Protein AF-A0A1H6FFC9-F1 (afdb_monomer_lite)

Structure (mmCIF, N/CA/C/O backbone):
data_AF-A0A1H6FFC9-F1
#
_entry.id   AF-A0A1H6FFC9-F1
#
loop_
_atom_site.group_PDB
_atom_site.id
_atom_site.type_symbol
_atom_site.label_atom_id
_atom_site.label_alt_id
_atom_site.label_comp_id
_atom_site.label_asym_id
_atom_site.label_entity_id
_atom_site.label_seq_id
_atom_site.pdbx_PDB_ins_code
_atom_site.Cartn_x
_atom_site.Cartn_y
_atom_site.Cartn_z
_atom_site.occupancy
_atom_site.B_iso_or_equiv
_atom_site.auth_seq_id
_atom_site.auth_comp_id
_atom_site.auth_asym_id
_atom_site.auth_atom_id
_atom_site.pdbx_PDB_model_num
ATOM 1 N N . MET A 1 1 ? -16.109 14.933 24.044 1.00 41.53 1 MET A N 1
ATOM 2 C CA . MET A 1 1 ? -16.192 13.806 23.092 1.00 41.53 1 MET A CA 1
ATOM 3 C C . MET A 1 1 ? -15.322 14.164 21.900 1.00 41.53 1 MET A C 1
ATOM 5 O O . MET A 1 1 ? -15.698 15.046 21.141 1.00 41.53 1 MET A O 1
ATOM 9 N N . THR A 1 2 ? -14.123 13.599 21.790 1.00 49.19 2 THR A N 1
ATOM 10 C CA . THR A 1 2 ? -13.287 13.768 20.594 1.00 49.19 2 THR A CA 1
ATOM 11 C C . THR A 1 2 ? -13.882 12.896 19.496 1.00 49.19 2 THR A C 1
ATOM 13 O O . THR A 1 2 ? -13.900 11.676 19.635 1.00 49.19 2 THR A O 1
ATOM 16 N N . GLN A 1 3 ? -14.438 13.500 18.446 1.00 54.06 3 GLN A N 1
ATOM 17 C CA . GLN A 1 3 ? -14.790 12.751 17.242 1.00 54.06 3 GLN A CA 1
ATOM 18 C C . GLN A 1 3 ? -13.488 12.214 16.643 1.00 54.06 3 GLN A C 1
ATOM 20 O O . GLN A 1 3 ? -12.604 12.993 16.291 1.00 54.06 3 GLN A O 1
ATOM 25 N N . THR A 1 4 ? -13.338 10.893 16.592 1.00 67.94 4 THR A N 1
ATOM 26 C CA . THR A 1 4 ? -12.225 10.254 15.889 1.00 67.94 4 THR A CA 1
ATOM 27 C C . THR A 1 4 ? -12.501 10.380 14.396 1.00 67.94 4 THR A C 1
ATOM 29 O O . THR A 1 4 ? -13.345 9.664 13.867 1.00 67.94 4 THR A O 1
ATOM 32 N N . THR A 1 5 ? -11.837 11.316 13.720 1.00 89.19 5 THR A N 1
ATOM 33 C CA . THR A 1 5 ? -11.923 11.441 12.261 1.00 89.19 5 THR A CA 1
ATOM 34 C C . THR A 1 5 ? -11.304 10.203 11.612 1.00 89.19 5 THR A C 1
ATOM 36 O O . THR A 1 5 ? -10.172 9.828 11.933 1.00 89.19 5 THR A O 1
ATOM 39 N N . SER A 1 6 ? -12.041 9.562 10.707 1.00 90.38 6 SER A N 1
ATOM 40 C CA . SER A 1 6 ? -11.569 8.448 9.885 1.00 90.38 6 SER A CA 1
ATOM 41 C C . SER A 1 6 ? -11.888 8.696 8.416 1.00 90.38 6 SER A C 1
ATOM 43 O O . SER A 1 6 ? -12.907 9.294 8.075 1.00 90.38 6 SER A O 1
ATOM 45 N N . MET A 1 7 ? -10.998 8.237 7.545 1.00 92.81 7 MET A N 1
ATOM 46 C CA . MET A 1 7 ? -11.161 8.249 6.097 1.00 92.81 7 MET A CA 1
ATOM 47 C C . MET A 1 7 ? -11.590 6.859 5.644 1.00 92.81 7 MET A C 1
ATOM 49 O O . MET A 1 7 ? -10.951 5.869 5.999 1.00 92.81 7 MET A O 1
ATOM 53 N N . LYS A 1 8 ? -12.656 6.777 4.850 1.00 95.19 8 LYS A N 1
ATOM 54 C CA . LYS A 1 8 ? -13.094 5.514 4.261 1.00 95.19 8 LYS A CA 1
ATOM 55 C C . LYS A 1 8 ? -12.299 5.241 2.988 1.00 95.19 8 LYS A C 1
ATOM 57 O O . LYS A 1 8 ? -12.297 6.069 2.081 1.00 95.19 8 LYS A O 1
ATOM 62 N N . PHE A 1 9 ? -11.650 4.084 2.924 1.00 97.31 9 PHE A N 1
ATOM 63 C CA . PHE A 1 9 ? -10.884 3.630 1.768 1.00 97.31 9 PHE A CA 1
ATOM 64 C C . PHE A 1 9 ? -11.558 2.416 1.133 1.00 97.31 9 PHE A C 1
ATOM 66 O O . PHE A 1 9 ? -11.786 1.409 1.806 1.00 97.31 9 PHE A O 1
ATOM 73 N N . HIS A 1 10 ? -11.908 2.523 -0.145 1.00 97.94 10 HIS A N 1
ATOM 74 C CA . HIS A 1 10 ? -12.615 1.494 -0.901 1.00 97.94 10 HIS A CA 1
ATOM 75 C C . HIS A 1 10 ? -11.633 0.623 -1.680 1.00 97.94 10 HIS A C 1
ATOM 77 O O . HIS A 1 10 ? -10.695 1.118 -2.293 1.00 97.94 10 HIS A O 1
ATOM 83 N N . ILE A 1 11 ? -11.847 -0.685 -1.666 1.00 98.00 11 ILE A N 1
ATOM 84 C CA . ILE A 1 11 ? -10.931 -1.639 -2.291 1.00 98.00 11 ILE A CA 1
ATOM 85 C C . ILE A 1 11 ? -11.766 -2.570 -3.153 1.00 98.00 11 ILE A C 1
ATOM 87 O O . ILE A 1 11 ? -12.693 -3.210 -2.651 1.00 98.00 11 ILE A O 1
ATOM 91 N N . LYS A 1 12 ? -11.447 -2.645 -4.437 1.00 97.56 12 LYS A N 1
ATOM 92 C CA . LYS A 1 12 ? -12.048 -3.583 -5.376 1.00 97.56 12 LYS A CA 1
ATOM 93 C C . LYS A 1 12 ? -11.005 -4.625 -5.776 1.00 97.56 12 LYS A C 1
ATOM 95 O O . LYS A 1 12 ? -9.856 -4.284 -6.030 1.00 97.56 12 LYS A O 1
ATOM 100 N N . ILE A 1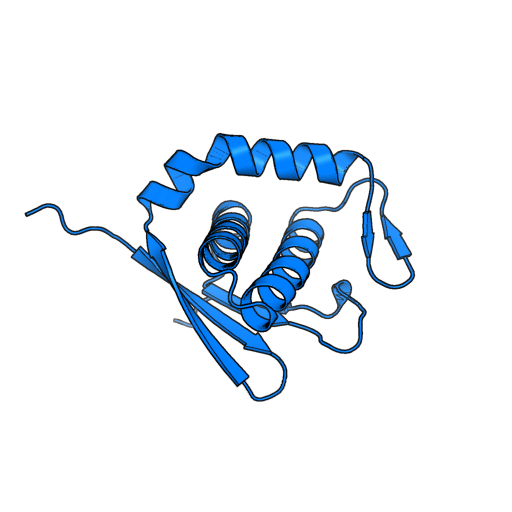 13 ? -11.411 -5.891 -5.740 1.00 95.44 13 ILE A N 1
ATOM 101 C CA . ILE A 1 13 ? -10.601 -7.050 -6.134 1.00 95.44 13 ILE A CA 1
ATOM 102 C C . ILE A 1 13 ? -11.534 -7.975 -6.913 1.00 95.44 13 ILE A C 1
ATOM 104 O O . ILE A 1 13 ? -12.474 -8.533 -6.336 1.00 95.44 13 ILE A O 1
ATOM 108 N N . ASP A 1 14 ? -11.329 -8.099 -8.222 1.00 91.25 14 ASP A N 1
ATOM 109 C CA . ASP A 1 14 ? -12.271 -8.740 -9.147 1.00 91.25 14 ASP A CA 1
ATOM 110 C C . ASP A 1 14 ? -13.710 -8.188 -8.987 1.00 91.25 14 ASP A C 1
ATOM 112 O O . ASP A 1 14 ? -13.990 -7.018 -9.245 1.00 91.25 14 ASP A O 1
ATOM 116 N N . SER A 1 15 ? -14.650 -9.032 -8.543 1.00 91.38 15 SER A N 1
ATOM 117 C CA . SER A 1 15 ? -16.051 -8.674 -8.258 1.00 91.38 15 SER A CA 1
ATOM 118 C C . SER A 1 15 ? -16.314 -8.353 -6.781 1.00 91.38 15 SER A C 1
ATOM 120 O O . SER A 1 15 ? -17.460 -8.130 -6.389 1.00 91.38 15 SER A O 1
ATOM 122 N N . LYS A 1 16 ? -15.285 -8.393 -5.928 1.00 94.12 16 LYS A N 1
ATOM 123 C CA . LYS A 1 16 ? -15.412 -8.162 -4.487 1.00 94.12 16 LYS A CA 1
ATOM 124 C C . LYS A 1 16 ? -15.109 -6.709 -4.156 1.00 94.12 16 LYS A C 1
ATOM 126 O O . LYS A 1 16 ? -14.166 -6.121 -4.677 1.00 94.12 16 LYS A O 1
ATOM 131 N N . HIS A 1 17 ? -15.886 -6.167 -3.224 1.00 95.69 17 HIS A N 1
ATOM 132 C CA . HIS A 1 17 ? -15.722 -4.814 -2.711 1.00 95.69 17 HIS A CA 1
ATOM 133 C C . HIS A 1 17 ? -15.518 -4.856 -1.197 1.00 95.69 17 HIS A C 1
ATOM 135 O O . HIS A 1 17 ? -16.350 -5.389 -0.461 1.00 95.69 17 HIS A O 1
ATOM 141 N N . TYR A 1 18 ? -14.428 -4.256 -0.735 1.00 95.69 18 TYR A N 1
ATOM 142 C CA . TYR A 1 18 ? -14.090 -4.081 0.671 1.00 95.69 18 TYR A CA 1
ATOM 143 C C . TYR A 1 18 ? -14.036 -2.590 1.000 1.00 95.69 18 TYR A C 1
ATOM 145 O O . TYR A 1 18 ? -13.907 -1.735 0.121 1.00 95.69 18 TYR A O 1
ATOM 153 N N . HIS A 1 19 ? -14.122 -2.271 2.287 1.00 95.31 19 HIS A N 1
ATOM 154 C CA . HIS A 1 19 ? -13.812 -0.938 2.776 1.00 95.31 19 HIS A CA 1
ATOM 155 C C . HIS A 1 19 ? -13.057 -1.026 4.095 1.00 95.31 19 HIS A C 1
ATOM 157 O O . HIS A 1 19 ? -13.291 -1.937 4.891 1.00 95.31 19 HIS A O 1
ATOM 163 N N . LEU A 1 20 ? -12.166 -0.066 4.313 1.00 96.25 20 LEU A N 1
ATOM 164 C CA . LEU A 1 20 ? -11.456 0.125 5.569 1.00 96.25 20 LEU A CA 1
ATOM 165 C C . LEU A 1 20 ? -11.687 1.552 6.056 1.00 96.25 20 LEU A C 1
ATOM 167 O O . LEU A 1 20 ? -11.536 2.503 5.291 1.00 96.25 20 LEU A O 1
ATOM 171 N N . ASP A 1 21 ? -12.027 1.694 7.332 1.00 96.25 21 ASP A N 1
ATOM 172 C CA . ASP A 1 21 ? -12.044 2.985 8.010 1.00 96.25 21 ASP A CA 1
ATOM 173 C C . ASP A 1 21 ? -10.651 3.242 8.586 1.00 96.25 21 ASP A C 1
ATOM 175 O O . ASP A 1 21 ? -10.231 2.603 9.550 1.00 96.25 21 ASP A O 1
ATOM 179 N N . VAL A 1 22 ? -9.914 4.159 7.963 1.00 96.12 22 VAL A N 1
ATOM 180 C CA . VAL A 1 22 ? -8.545 4.519 8.340 1.00 96.12 22 VAL A CA 1
ATOM 181 C C . VAL A 1 22 ? -8.587 5.745 9.251 1.00 96.12 22 VAL A C 1
ATOM 183 O O . VAL A 1 22 ? -8.927 6.833 8.783 1.00 96.12 22 VAL A O 1
ATOM 186 N N . PRO A 1 23 ? -8.254 5.633 10.550 1.00 95.75 23 PRO A N 1
ATOM 187 C CA . PRO A 1 23 ? -8.241 6.794 11.434 1.00 95.75 23 PRO A CA 1
ATOM 188 C C . PRO A 1 23 ? -7.208 7.824 10.966 1.00 95.75 23 PRO A 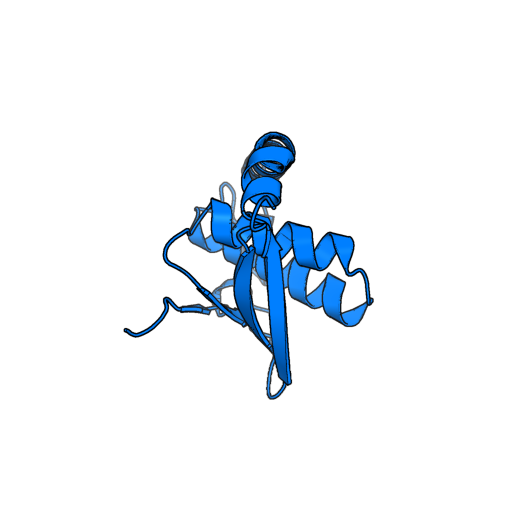C 1
ATOM 190 O O . PRO A 1 23 ? -6.064 7.475 10.687 1.00 95.75 23 PRO A O 1
ATOM 193 N N . THR A 1 24 ? -7.559 9.110 10.932 1.00 91.69 24 THR A N 1
ATOM 194 C CA . THR A 1 24 ? -6.626 10.160 10.486 1.00 91.69 24 THR A CA 1
ATOM 195 C C . THR A 1 24 ? -5.382 10.228 11.376 1.00 91.69 24 THR A C 1
ATOM 197 O O . THR A 1 24 ? -4.277 10.440 10.886 1.00 91.69 24 THR A O 1
ATOM 200 N N . LEU A 1 25 ? -5.535 9.975 12.680 1.00 93.12 25 LEU A N 1
ATOM 201 C CA . LEU A 1 25 ? -4.406 9.910 13.610 1.00 93.12 25 LEU A CA 1
ATOM 202 C C . LEU A 1 25 ? -3.451 8.750 13.282 1.00 93.12 25 LEU A C 1
ATOM 204 O O . LEU A 1 25 ? -2.240 8.905 13.399 1.00 93.12 25 LEU A O 1
ATOM 208 N N . PHE A 1 26 ? -3.981 7.630 12.781 1.00 94.00 26 PHE A N 1
ATOM 209 C CA . PHE A 1 26 ? -3.186 6.466 12.394 1.00 94.00 26 PHE A CA 1
ATOM 210 C C . PHE A 1 26 ? -2.218 6.791 11.247 1.00 94.00 26 PHE A C 1
ATOM 212 O O . PHE A 1 26 ? -1.106 6.266 11.224 1.00 94.00 26 PHE A O 1
ATOM 219 N N . LEU A 1 27 ? -2.594 7.695 10.331 1.00 93.62 27 LEU A N 1
ATOM 220 C CA . LEU A 1 27 ? -1.695 8.193 9.282 1.00 93.62 27 LEU A CA 1
ATOM 221 C C . LEU A 1 27 ? -0.488 8.924 9.888 1.00 93.62 27 LEU A C 1
ATOM 223 O O . LEU A 1 27 ? 0.650 8.667 9.504 1.00 93.62 27 LEU A O 1
ATOM 227 N N . ALA A 1 28 ? -0.734 9.805 10.861 1.00 91.81 28 ALA A N 1
ATOM 228 C CA . ALA A 1 28 ? 0.314 10.590 11.509 1.00 91.81 28 ALA A CA 1
ATOM 229 C C . ALA A 1 28 ? 1.236 9.721 12.381 1.00 91.81 28 ALA A C 1
ATOM 231 O O . ALA A 1 28 ? 2.457 9.864 12.328 1.00 91.81 28 ALA A O 1
ATOM 232 N N . GLU A 1 29 ? 0.666 8.794 13.153 1.00 95.44 29 GLU A N 1
ATOM 233 C CA . GLU A 1 29 ? 1.411 7.920 14.067 1.00 95.44 29 GLU A CA 1
ATOM 234 C C . GLU A 1 29 ? 2.326 6.929 13.332 1.00 95.44 29 GLU A C 1
ATOM 236 O O . GLU A 1 29 ? 3.399 6.588 13.831 1.00 95.44 29 GLU A O 1
ATOM 241 N N . ASN A 1 30 ? 1.946 6.499 12.125 1.00 96.94 30 ASN A N 1
ATOM 242 C CA . ASN A 1 30 ? 2.688 5.496 11.354 1.00 96.94 30 ASN A CA 1
ATOM 243 C C . ASN A 1 30 ? 3.616 6.090 10.285 1.00 96.94 30 ASN A C 1
ATOM 245 O O . ASN A 1 30 ? 4.255 5.350 9.538 1.00 96.94 30 ASN A O 1
ATOM 249 N N . GLU A 1 31 ? 3.781 7.411 10.234 1.00 96.94 31 GLU A N 1
ATOM 250 C CA . GLU A 1 31 ? 4.609 8.065 9.217 1.00 96.94 31 GLU A CA 1
ATOM 251 C C . GLU A 1 31 ? 6.085 7.608 9.251 1.00 96.94 31 GLU A C 1
ATOM 253 O O . GLU A 1 31 ? 6.748 7.524 8.216 1.00 96.94 31 GLU A O 1
ATOM 258 N N . GLN A 1 32 ? 6.617 7.227 10.419 1.00 97.50 32 GLN A N 1
ATOM 259 C CA . GLN A 1 32 ? 7.956 6.630 10.495 1.00 97.50 32 GLN A CA 1
ATOM 260 C C . GLN A 1 32 ? 8.022 5.254 9.814 1.00 97.50 32 GLN A C 1
ATOM 262 O O . GLN A 1 32 ? 9.020 4.950 9.157 1.00 97.50 32 GLN A O 1
ATOM 267 N N . PHE A 1 33 ? 6.973 4.438 9.947 1.00 97.19 33 PHE A N 1
ATOM 268 C CA . PHE A 1 33 ? 6.865 3.162 9.245 1.00 97.19 33 PHE A CA 1
ATOM 269 C C . PHE A 1 33 ? 6.764 3.389 7.732 1.00 97.19 33 PHE A C 1
ATOM 271 O O . PHE A 1 33 ? 7.493 2.753 6.974 1.00 97.19 33 PHE A O 1
ATOM 278 N N . PHE A 1 34 ? 5.946 4.349 7.292 1.00 98.31 34 PHE A N 1
ATOM 279 C CA . PHE A 1 34 ? 5.799 4.682 5.872 1.00 98.31 34 PHE A CA 1
ATOM 280 C C . PHE A 1 34 ? 7.125 5.116 5.244 1.00 98.31 34 PHE A C 1
ATOM 282 O O . PHE A 1 34 ? 7.498 4.599 4.196 1.00 98.31 34 PHE A O 1
ATOM 289 N N . ARG A 1 35 ? 7.905 5.957 5.936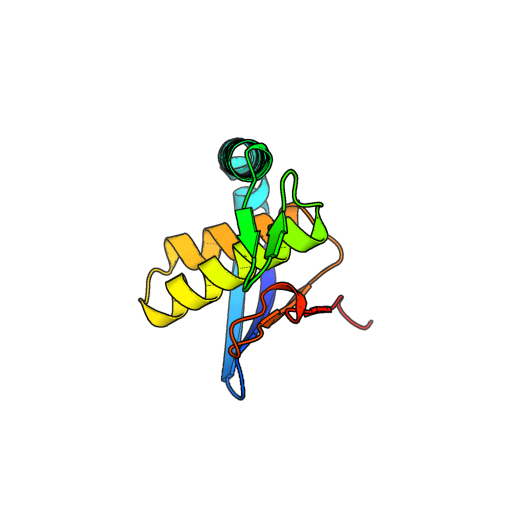 1.00 98.31 35 ARG A N 1
ATOM 290 C CA . ARG A 1 35 ? 9.260 6.327 5.493 1.00 98.31 35 ARG A CA 1
ATOM 291 C C . ARG A 1 35 ? 10.229 5.154 5.423 1.00 98.31 35 ARG A C 1
ATOM 293 O O . ARG A 1 35 ? 11.157 5.185 4.621 1.00 98.31 35 ARG A O 1
ATOM 300 N N . ARG A 1 36 ? 10.077 4.148 6.285 1.00 98.19 36 ARG A N 1
ATOM 301 C CA . ARG A 1 36 ? 10.894 2.935 6.194 1.00 98.19 36 ARG A CA 1
ATOM 302 C C . ARG A 1 36 ? 10.509 2.124 4.964 1.00 98.19 36 ARG A C 1
ATOM 304 O O . ARG A 1 36 ? 11.396 1.722 4.229 1.00 98.19 36 ARG A O 1
ATOM 311 N N . MET A 1 37 ? 9.213 1.973 4.711 1.00 98.19 37 MET A N 1
ATOM 312 C CA . MET A 1 37 ? 8.734 1.280 3.522 1.00 98.19 37 MET A CA 1
ATOM 313 C C . MET A 1 37 ? 9.177 1.980 2.229 1.00 98.19 37 MET A C 1
ATOM 315 O O . MET A 1 37 ? 9.618 1.308 1.306 1.00 98.19 37 MET A O 1
ATOM 319 N N . ASP A 1 38 ? 9.159 3.316 2.202 1.00 98.44 38 ASP A N 1
ATOM 320 C CA . ASP A 1 38 ? 9.728 4.112 1.108 1.00 98.44 38 ASP A CA 1
ATOM 321 C C . ASP A 1 38 ? 11.204 3.776 0.856 1.00 98.44 38 ASP A C 1
ATOM 323 O O . ASP A 1 38 ? 11.583 3.487 -0.273 1.00 98.44 38 ASP A O 1
ATOM 327 N N . LYS A 1 39 ? 12.023 3.764 1.916 1.00 98.06 39 LYS A N 1
ATOM 328 C CA . LYS A 1 39 ? 13.455 3.443 1.824 1.00 98.06 39 LYS A CA 1
ATOM 329 C C . LYS A 1 39 ? 13.727 2.005 1.410 1.00 98.06 39 LYS A C 1
ATOM 331 O O . LYS A 1 39 ? 14.722 1.750 0.742 1.00 98.06 39 LYS A O 1
ATOM 336 N N . ASP A 1 40 ? 12.888 1.073 1.843 1.00 97.94 40 ASP A N 1
ATOM 337 C CA . ASP A 1 40 ? 13.009 -0.326 1.448 1.00 97.94 40 ASP A CA 1
ATOM 338 C C . ASP A 1 40 ? 12.680 -0.472 -0.051 1.00 97.94 40 ASP A C 1
ATOM 340 O O . ASP A 1 40 ? 13.370 -1.195 -0.761 1.00 97.94 40 ASP A O 1
ATOM 344 N N . MET A 1 41 ? 11.685 0.267 -0.560 1.00 98.06 41 MET A N 1
ATOM 345 C CA . MET A 1 41 ? 11.347 0.305 -1.991 1.00 98.06 41 MET A CA 1
ATOM 346 C C . MET A 1 41 ? 12.394 1.046 -2.838 1.00 98.06 41 MET A C 1
ATOM 348 O O . MET A 1 41 ? 12.579 0.690 -3.997 1.00 98.06 41 MET A O 1
ATOM 352 N N . ASP A 1 42 ? 13.121 2.020 -2.276 1.00 98.00 42 ASP A N 1
ATOM 353 C CA . ASP A 1 42 ? 14.241 2.706 -2.950 1.00 98.00 42 ASP A CA 1
ATOM 354 C C . ASP A 1 42 ? 15.399 1.761 -3.330 1.00 98.00 42 ASP A C 1
ATOM 356 O O . ASP A 1 42 ? 16.282 2.151 -4.090 1.00 98.00 42 ASP A O 1
ATOM 360 N N . GLN A 1 43 ? 15.422 0.535 -2.797 1.00 97.38 43 GLN A N 1
ATOM 361 C CA . GLN A 1 43 ? 16.405 -0.499 -3.150 1.00 97.38 43 GLN A CA 1
ATOM 362 C C . GLN A 1 43 ? 16.019 -1.300 -4.401 1.00 97.38 43 GLN A C 1
ATOM 364 O O . GLN A 1 43 ? 16.750 -2.205 -4.808 1.00 97.38 43 GLN A O 1
ATOM 369 N N . GLY A 1 44 ? 14.875 -0.971 -4.990 1.00 97.56 44 GLY A N 1
ATOM 370 C CA . GLY A 1 44 ? 14.285 -1.652 -6.121 1.00 97.56 44 GLY A CA 1
ATOM 371 C C . GLY A 1 44 ? 13.248 -2.692 -5.712 1.00 97.56 44 GLY A C 1
ATOM 372 O O . GLY A 1 44 ? 13.250 -3.225 -4.599 1.00 97.56 44 GLY A O 1
ATOM 373 N N . TRP A 1 45 ? 12.315 -2.961 -6.622 1.00 97.06 45 TRP A N 1
ATOM 374 C CA . TRP A 1 45 ? 11.222 -3.897 -6.396 1.00 97.06 45 TRP A CA 1
ATOM 375 C C . TRP A 1 45 ? 10.870 -4.664 -7.669 1.00 97.06 45 TRP A C 1
ATOM 377 O O . TRP A 1 45 ? 10.798 -4.093 -8.757 1.00 97.06 45 TRP A O 1
ATOM 387 N N . GLN A 1 46 ? 10.585 -5.959 -7.523 1.00 95.62 46 GLN A N 1
ATOM 388 C CA . GLN A 1 46 ? 10.033 -6.773 -8.604 1.00 95.62 46 GLN A CA 1
ATOM 389 C C . GLN A 1 46 ? 8.523 -6.516 -8.708 1.00 95.62 46 GLN A C 1
ATOM 391 O O . GLN A 1 46 ? 7.749 -6.960 -7.855 1.00 95.62 46 GLN A O 1
ATOM 396 N N . MET A 1 47 ? 8.104 -5.790 -9.741 1.00 94.12 47 MET A N 1
ATOM 397 C CA . MET A 1 47 ? 6.711 -5.457 -10.034 1.00 94.12 47 MET A CA 1
ATOM 398 C C . MET A 1 47 ? 6.240 -6.262 -11.247 1.00 94.12 47 MET A C 1
ATOM 400 O O . MET A 1 47 ? 6.491 -5.896 -12.396 1.00 94.12 47 MET A O 1
ATOM 404 N N . GLY A 1 48 ? 5.597 -7.401 -10.983 1.00 88.75 48 GLY A N 1
ATOM 405 C CA . GLY A 1 48 ? 5.234 -8.350 -12.034 1.00 88.75 48 GLY A CA 1
ATOM 406 C C . GLY A 1 48 ? 6.487 -8.904 -12.712 1.00 88.75 48 GLY A C 1
ATOM 407 O O . GLY A 1 48 ? 7.387 -9.428 -12.045 1.00 88.75 48 GLY A O 1
ATOM 408 N N . LYS A 1 49 ? 6.574 -8.774 -14.037 1.00 89.81 49 LYS A N 1
ATOM 409 C CA . LYS A 1 49 ? 7.756 -9.214 -14.806 1.00 89.81 49 LYS A CA 1
ATOM 410 C C . LYS A 1 49 ? 8.907 -8.205 -14.813 1.00 89.81 49 LYS A C 1
ATOM 412 O O . LYS A 1 49 ? 10.017 -8.566 -15.202 1.00 89.81 49 LYS A O 1
ATOM 417 N N . GLU A 1 50 ? 8.667 -6.974 -14.378 1.00 92.62 50 GLU A N 1
ATOM 418 C CA . GLU A 1 50 ? 9.638 -5.884 -14.432 1.00 92.62 50 GLU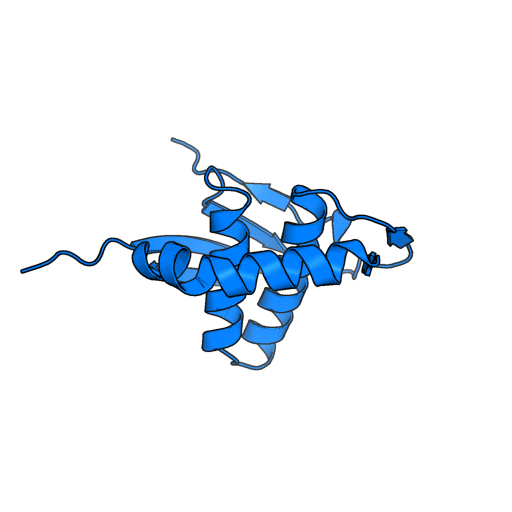 A CA 1
ATOM 419 C C . GLU A 1 50 ? 10.336 -5.676 -13.083 1.00 92.62 50 GLU A C 1
ATOM 421 O O . GLU A 1 50 ? 9.710 -5.707 -12.023 1.00 92.62 50 GLU A O 1
ATOM 426 N N . TRP A 1 51 ? 11.647 -5.440 -13.124 1.00 96.12 51 TRP A N 1
ATOM 427 C CA . TRP A 1 51 ? 12.393 -4.919 -11.983 1.00 96.12 51 TRP A CA 1
ATOM 428 C C . TRP A 1 51 ? 12.457 -3.394 -12.080 1.00 96.12 51 TRP A C 1
ATOM 430 O O . TRP A 1 51 ? 12.937 -2.863 -13.080 1.00 96.12 51 TRP A O 1
ATOM 440 N N . VAL A 1 52 ? 11.998 -2.698 -11.041 1.00 97.19 52 VAL A N 1
ATOM 441 C CA . VAL A 1 52 ? 11.991 -1.232 -10.974 1.00 97.19 52 VAL A CA 1
ATOM 442 C C . VAL A 1 52 ? 12.970 -0.785 -9.897 1.00 97.19 52 VAL A C 1
ATOM 444 O O . VAL A 1 52 ? 12.719 -1.029 -8.722 1.00 97.19 52 VAL A O 1
ATOM 447 N N . ASP A 1 53 ? 14.063 -0.115 -10.276 1.00 97.38 53 ASP A N 1
ATOM 448 C CA . ASP A 1 53 ? 15.151 0.258 -9.351 1.00 97.38 53 ASP A CA 1
ATOM 449 C C . ASP A 1 53 ? 14.745 1.281 -8.281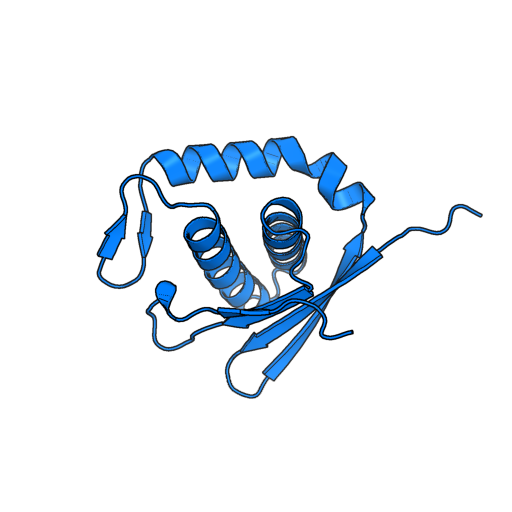 1.00 97.38 53 ASP A C 1
ATOM 451 O O . ASP A 1 53 ? 15.231 1.236 -7.156 1.00 97.38 53 ASP A O 1
ATOM 455 N N . SER A 1 54 ? 13.856 2.217 -8.613 1.00 96.50 54 SER A N 1
ATOM 456 C CA . SER A 1 54 ? 13.333 3.202 -7.662 1.00 96.50 54 SER A CA 1
ATOM 457 C C . SER A 1 54 ? 11.878 3.514 -8.014 1.00 96.50 54 SER A C 1
ATOM 459 O O . SER A 1 54 ? 11.617 4.391 -8.843 1.00 96.50 54 SER A O 1
ATOM 461 N N . PRO A 1 55 ? 10.915 2.766 -7.441 1.00 98.06 55 PRO A N 1
ATOM 462 C CA . PRO A 1 55 ? 9.501 2.962 -7.715 1.00 98.06 55 PRO A CA 1
ATOM 463 C C . PRO A 1 55 ? 9.062 4.389 -7.380 1.00 98.06 55 PRO A C 1
ATOM 465 O O . PRO A 1 55 ? 9.356 4.910 -6.295 1.00 98.06 55 PRO A O 1
ATOM 468 N N . ASN A 1 56 ? 8.332 5.018 -8.299 1.00 98.00 56 ASN A N 1
ATOM 469 C CA . ASN A 1 56 ? 7.707 6.318 -8.069 1.00 98.00 56 ASN A CA 1
ATOM 470 C C . ASN A 1 56 ? 6.520 6.201 -7.086 1.00 98.00 56 ASN A C 1
ATOM 472 O O . ASN A 1 56 ? 6.137 5.106 -6.680 1.00 98.00 56 ASN A O 1
ATOM 476 N N . THR A 1 57 ? 5.917 7.325 -6.690 1.00 97.94 57 THR A N 1
ATOM 477 C CA . THR A 1 57 ? 4.812 7.340 -5.714 1.00 97.94 57 THR A CA 1
ATOM 478 C C . THR A 1 57 ? 3.649 6.420 -6.089 1.00 97.94 57 THR A C 1
ATOM 480 O O . THR A 1 57 ? 3.156 5.692 -5.231 1.00 97.94 57 THR A O 1
ATOM 483 N N . GLU A 1 58 ? 3.230 6.422 -7.354 1.00 97.69 58 GLU A N 1
ATOM 484 C CA . GLU A 1 58 ? 2.139 5.571 -7.834 1.00 97.69 58 GLU A CA 1
ATOM 485 C C . GLU A 1 58 ? 2.527 4.091 -7.753 1.00 97.69 58 GLU A C 1
ATOM 487 O O . GLU A 1 58 ? 1.810 3.296 -7.150 1.00 97.69 58 GLU A O 1
ATOM 492 N N . GLN A 1 59 ? 3.718 3.734 -8.234 1.00 98.06 59 GLN A N 1
ATOM 493 C CA . GLN A 1 59 ? 4.240 2.368 -8.184 1.00 98.06 59 GLN A CA 1
ATOM 494 C C . GLN A 1 59 ? 4.395 1.849 -6.748 1.00 98.06 59 GLN A C 1
ATOM 496 O O . GLN A 1 59 ? 4.079 0.696 -6.457 1.00 98.06 59 GLN A O 1
ATOM 501 N N . ARG A 1 60 ? 4.812 2.698 -5.803 1.00 98.56 60 ARG A N 1
ATOM 502 C CA . ARG A 1 60 ? 4.843 2.334 -4.377 1.00 98.56 60 ARG A CA 1
ATOM 503 C C . ARG A 1 60 ? 3.453 2.037 -3.831 1.00 98.56 60 ARG A C 1
ATOM 505 O O . ARG A 1 60 ? 3.281 1.075 -3.080 1.00 98.56 60 ARG A O 1
ATOM 512 N N . CYS A 1 61 ? 2.457 2.832 -4.216 1.00 98.44 61 CYS A N 1
ATOM 513 C CA . CYS A 1 61 ? 1.067 2.564 -3.869 1.00 98.44 61 CYS A CA 1
ATOM 514 C C . CYS A 1 61 ? 0.570 1.261 -4.510 1.00 98.44 61 CYS A C 1
ATOM 516 O O . CYS A 1 61 ? -0.133 0.510 -3.838 1.00 98.44 61 CYS A O 1
ATOM 518 N N . GLN A 1 62 ? 0.975 0.930 -5.740 1.00 98.12 62 GLN A N 1
ATOM 519 C CA . GLN A 1 62 ? 0.664 -0.358 -6.381 1.00 98.12 62 GLN A CA 1
ATOM 520 C C . GLN A 1 62 ? 1.281 -1.540 -5.616 1.00 98.12 62 GLN A C 1
ATOM 522 O O . GLN A 1 62 ? 0.604 -2.533 -5.339 1.00 98.12 62 GLN A O 1
ATOM 527 N N . ILE A 1 63 ? 2.533 -1.416 -5.160 1.00 97.81 63 ILE A N 1
ATOM 528 C CA . ILE A 1 63 ? 3.171 -2.421 -4.295 1.00 97.81 63 ILE A CA 1
ATOM 529 C C . ILE A 1 63 ? 2.404 -2.562 -2.969 1.00 97.81 63 ILE A C 1
ATOM 531 O O . ILE A 1 63 ? 2.164 -3.677 -2.493 1.00 97.81 63 ILE A O 1
ATOM 535 N N . ALA A 1 64 ? 1.996 -1.446 -2.358 1.00 98.19 64 ALA A N 1
ATOM 536 C CA . ALA A 1 64 ? 1.191 -1.458 -1.139 1.00 98.19 64 ALA A CA 1
ATOM 537 C C . ALA A 1 64 ? -0.195 -2.085 -1.364 1.00 98.19 64 ALA A C 1
ATOM 539 O O . ALA A 1 64 ? -0.664 -2.831 -0.507 1.00 98.19 64 ALA A O 1
ATOM 540 N N . ALA A 1 65 ? -0.821 -1.862 -2.521 1.00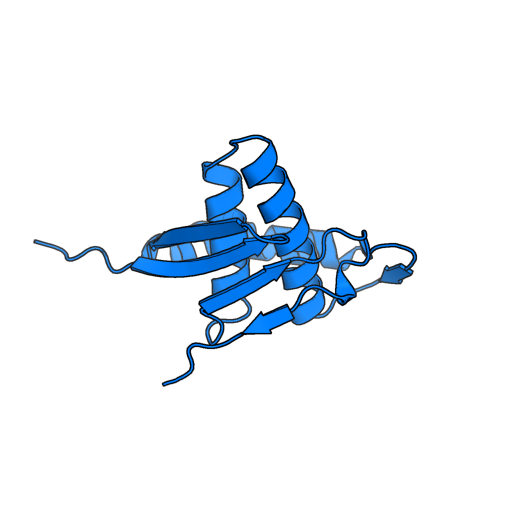 98.12 65 ALA A N 1
ATOM 541 C CA . ALA A 1 65 ? -2.088 -2.477 -2.903 1.00 98.12 65 ALA A CA 1
ATOM 542 C C . ALA A 1 65 ? -1.958 -4.003 -3.070 1.00 98.12 65 ALA A C 1
ATOM 544 O O . ALA A 1 65 ? -2.768 -4.756 -2.533 1.00 98.12 65 ALA A O 1
ATOM 545 N N . SER A 1 66 ? -0.877 -4.489 -3.684 1.00 96.56 66 SER A N 1
ATOM 546 C CA . SER A 1 66 ? -0.587 -5.930 -3.744 1.00 96.56 66 SER A CA 1
ATOM 547 C C . SER A 1 66 ? -0.434 -6.550 -2.340 1.00 96.56 66 SER A C 1
ATOM 549 O O . SER A 1 66 ? -1.002 -7.608 -2.033 1.00 96.56 66 SER A O 1
ATOM 551 N N . LYS A 1 67 ? 0.267 -5.858 -1.427 1.00 96.56 67 LYS A N 1
ATOM 552 C CA . LYS A 1 67 ? 0.386 -6.269 -0.014 1.00 96.56 67 LYS A CA 1
ATOM 553 C C . LYS A 1 67 ? -0.954 -6.209 0.727 1.00 96.56 67 LYS A C 1
ATOM 555 O O . LYS A 1 67 ? -1.211 -7.067 1.570 1.00 96.56 67 LYS A O 1
ATOM 560 N N . LEU A 1 68 ? -1.796 -5.223 0.421 1.00 97.81 68 LEU A N 1
ATOM 561 C CA . LEU A 1 68 ? -3.146 -5.065 0.963 1.00 97.81 68 LEU A CA 1
ATOM 562 C C . LEU A 1 68 ? -4.037 -6.246 0.572 1.00 97.81 68 LEU A C 1
ATOM 564 O O . LEU A 1 68 ? -4.624 -6.858 1.460 1.00 97.81 68 LEU A O 1
ATOM 568 N N . MET A 1 69 ? -4.077 -6.613 -0.712 1.00 96.25 69 MET A N 1
ATOM 569 C CA . MET A 1 69 ? -4.787 -7.805 -1.192 1.00 96.25 69 MET A CA 1
ATOM 570 C C . MET A 1 69 ? -4.321 -9.057 -0.446 1.00 96.25 69 MET A C 1
ATOM 572 O O . MET A 1 69 ? -5.129 -9.742 0.174 1.00 96.25 69 MET A O 1
ATOM 576 N N . SER A 1 70 ? -3.005 -9.280 -0.379 1.00 95.31 70 SER A N 1
ATOM 577 C CA . SER A 1 70 ? -2.431 -10.421 0.350 1.00 95.31 70 SER A CA 1
ATOM 578 C C . SER A 1 70 ? -2.828 -10.439 1.835 1.00 95.31 70 SER A C 1
ATOM 580 O O . SER A 1 70 ? -3.052 -11.498 2.426 1.00 95.31 70 SER A O 1
ATOM 582 N N . ALA A 1 71 ? -2.899 -9.269 2.476 1.00 97.44 71 ALA A N 1
ATOM 583 C CA . ALA A 1 71 ? -3.319 -9.144 3.866 1.00 97.44 71 ALA A CA 1
ATOM 584 C C . ALA A 1 71 ? -4.817 -9.426 4.050 1.00 97.44 71 ALA A C 1
ATOM 586 O O . ALA A 1 71 ? -5.179 -10.059 5.038 1.00 97.44 71 ALA A O 1
ATOM 587 N N . LEU A 1 72 ? -5.670 -8.999 3.117 1.00 95.81 72 LEU A N 1
ATOM 588 C CA . LEU A 1 72 ? -7.103 -9.306 3.129 1.00 95.81 72 LEU A CA 1
ATOM 589 C C . LEU A 1 72 ? -7.357 -10.802 2.917 1.00 95.81 72 LEU A C 1
ATOM 591 O O . LEU A 1 72 ? -8.110 -11.398 3.685 1.00 95.81 72 LEU A O 1
ATOM 595 N N . ASP A 1 73 ? -6.672 -11.422 1.955 1.00 93.69 73 ASP A N 1
ATOM 596 C CA . ASP A 1 73 ? -6.793 -12.857 1.667 1.00 93.69 73 ASP A CA 1
ATOM 597 C C . ASP A 1 73 ? -6.336 -13.736 2.838 1.00 93.69 73 ASP A C 1
ATOM 599 O O . ASP A 1 73 ? -6.845 -14.838 3.036 1.00 93.69 73 ASP A O 1
ATOM 603 N N . THR A 1 74 ? -5.393 -13.242 3.645 1.00 94.75 74 THR A N 1
ATOM 604 C CA . THR A 1 74 ? -4.870 -13.949 4.827 1.00 94.75 74 THR A CA 1
ATOM 605 C C . THR A 1 74 ? -5.471 -13.472 6.156 1.00 94.75 74 THR A C 1
ATOM 607 O O . THR A 1 74 ? -4.942 -13.813 7.213 1.00 94.75 74 THR A O 1
ATOM 610 N N . ASP A 1 75 ? -6.550 -12.680 6.116 1.00 92.56 75 ASP A N 1
ATOM 611 C CA . ASP A 1 75 ? -7.240 -12.060 7.267 1.00 92.56 75 ASP A CA 1
ATOM 612 C C . ASP A 1 75 ? -6.311 -11.306 8.250 1.00 92.56 75 ASP A C 1
ATOM 614 O O . ASP A 1 75 ? -6.558 -11.174 9.451 1.00 92.56 75 ASP A O 1
ATOM 618 N N . LYS A 1 76 ? -5.209 -10.745 7.740 1.00 96.56 76 LYS A N 1
ATOM 619 C CA . LYS A 1 76 ? -4.255 -9.922 8.498 1.00 96.56 76 LYS A CA 1
ATOM 620 C C . LYS A 1 76 ? -4.721 -8.469 8.553 1.00 96.56 76 LYS A C 1
ATOM 622 O O . LYS A 1 76 ? -4.063 -7.570 8.027 1.00 96.56 76 LYS A O 1
ATOM 627 N N . LYS A 1 77 ? -5.840 -8.220 9.238 1.00 94.50 77 LYS A N 1
ATOM 628 C CA . LYS A 1 77 ? -6.486 -6.891 9.325 1.00 94.50 77 LYS A CA 1
ATOM 629 C C . LYS A 1 77 ? -5.546 -5.733 9.697 1.00 94.50 77 LYS A C 1
ATOM 631 O O . LYS A 1 77 ? -5.630 -4.702 9.033 1.00 94.50 77 LYS A O 1
ATOM 636 N N . PRO A 1 78 ? -4.619 -5.858 10.673 1.00 96.06 78 PRO A N 1
ATOM 637 C CA . PRO A 1 78 ? -3.688 -4.769 10.980 1.00 96.06 78 PRO A CA 1
ATOM 638 C C . PRO A 1 78 ? -2.766 -4.423 9.806 1.00 96.06 78 PRO A C 1
ATOM 640 O O . PRO A 1 78 ? -2.487 -3.252 9.566 1.00 96.06 78 PRO A O 1
ATOM 643 N N . MET A 1 79 ? -2.329 -5.432 9.044 1.00 97.31 79 MET A N 1
ATOM 644 C CA . MET A 1 79 ? -1.495 -5.222 7.861 1.00 97.31 79 MET A CA 1
ATOM 645 C C . MET A 1 79 ? -2.301 -4.576 6.731 1.00 97.31 79 MET A C 1
ATOM 647 O O . MET A 1 79 ? -1.816 -3.642 6.101 1.00 97.31 79 MET A O 1
ATOM 651 N N . ALA A 1 80 ? -3.546 -5.011 6.519 1.00 98.00 80 ALA A N 1
ATOM 652 C CA . ALA A 1 80 ? -4.444 -4.382 5.554 1.00 98.00 80 ALA A CA 1
ATOM 653 C C . ALA A 1 80 ? -4.667 -2.893 5.884 1.00 98.00 80 ALA A C 1
ATOM 655 O O . ALA A 1 80 ? -4.501 -2.031 5.023 1.00 98.00 80 ALA A O 1
ATOM 656 N N . LEU A 1 81 ? -4.940 -2.570 7.154 1.00 97.50 81 LEU A N 1
ATOM 657 C CA . LEU A 1 81 ? -5.093 -1.185 7.607 1.00 97.50 81 LEU A CA 1
ATOM 658 C C . LEU A 1 81 ? -3.821 -0.358 7.368 1.00 97.50 81 LEU A C 1
ATOM 660 O O . LEU A 1 81 ? -3.908 0.774 6.900 1.00 97.50 81 LEU A O 1
ATOM 664 N N . LEU A 1 82 ? -2.644 -0.927 7.643 1.00 98.00 82 LEU A N 1
ATOM 665 C CA . LEU A 1 82 ? -1.360 -0.253 7.451 1.00 98.00 82 LEU A CA 1
ATOM 666 C C . LEU A 1 82 ? -1.064 0.045 5.976 1.00 98.00 82 LEU A C 1
ATOM 668 O O . LEU A 1 82 ? -0.560 1.122 5.665 1.00 98.00 82 LEU A O 1
ATOM 672 N N . MET A 1 83 ? -1.407 -0.871 5.067 1.00 98.50 83 MET A N 1
ATOM 673 C CA . MET A 1 83 ? -1.233 -0.658 3.626 1.00 98.50 83 MET A CA 1
ATOM 674 C C . MET A 1 83 ? -2.225 0.367 3.072 1.00 98.50 83 MET A C 1
ATOM 676 O O . MET A 1 83 ? -1.824 1.244 2.313 1.00 98.50 83 MET A O 1
ATOM 680 N N . ALA A 1 84 ? -3.490 0.327 3.500 1.00 98.12 84 ALA A N 1
ATOM 681 C CA . ALA A 1 84 ? -4.464 1.356 3.136 1.00 98.12 84 ALA A CA 1
ATOM 682 C C . ALA A 1 84 ? -4.044 2.744 3.648 1.00 98.12 84 ALA A C 1
ATOM 684 O O . ALA A 1 84 ? -4.102 3.728 2.914 1.00 98.12 84 ALA A O 1
ATOM 685 N N . ALA A 1 85 ? -3.546 2.818 4.885 1.00 98.00 85 ALA A N 1
ATOM 686 C CA . ALA A 1 85 ? -3.017 4.047 5.461 1.00 98.00 85 ALA A CA 1
ATOM 687 C C . ALA A 1 85 ? -1.789 4.572 4.701 1.00 98.00 85 ALA A C 1
ATOM 689 O O . ALA A 1 85 ? -1.678 5.775 4.474 1.00 98.00 85 ALA A O 1
ATOM 690 N N . TYR A 1 86 ? -0.892 3.689 4.255 1.00 98.62 86 TYR A N 1
ATOM 691 C CA . TYR A 1 86 ? 0.234 4.094 3.417 1.00 98.62 86 TYR A CA 1
ATOM 692 C C . TYR A 1 86 ? -0.227 4.712 2.092 1.00 98.62 86 TYR A C 1
ATOM 694 O O . TYR A 1 86 ? 0.245 5.793 1.737 1.00 98.62 86 TYR A O 1
ATOM 702 N N . ILE A 1 87 ? -1.178 4.072 1.398 1.00 98.50 87 ILE A N 1
ATOM 703 C CA . ILE A 1 87 ? -1.724 4.582 0.130 1.00 98.50 87 ILE A CA 1
ATOM 704 C C . ILE A 1 87 ? -2.328 5.975 0.337 1.00 98.50 87 ILE A C 1
ATOM 706 O O . ILE A 1 87 ? -1.966 6.906 -0.376 1.00 98.50 87 ILE A O 1
ATOM 710 N N . LEU A 1 88 ? -3.167 6.155 1.362 1.00 97.50 88 LEU A N 1
ATOM 711 C CA . LEU A 1 88 ? -3.757 7.458 1.694 1.00 97.50 88 LEU A CA 1
ATOM 712 C C . LEU A 1 88 ? -2.713 8.512 2.095 1.00 97.50 88 LEU A C 1
ATOM 714 O O . LEU A 1 88 ? -2.896 9.694 1.820 1.00 97.50 88 LEU A O 1
ATOM 718 N N . SER A 1 89 ? -1.615 8.109 2.739 1.00 97.56 89 SER A N 1
ATOM 719 C CA . SER A 1 89 ? -0.534 9.026 3.118 1.00 97.56 89 SER A CA 1
ATOM 720 C C . SER A 1 89 ? 0.248 9.534 1.900 1.00 97.56 89 SER A C 1
ATOM 722 O O . SER A 1 89 ? 0.645 10.698 1.853 1.00 97.56 89 SER A O 1
ATOM 724 N N . ARG A 1 90 ? 0.476 8.677 0.898 1.00 97.81 90 ARG A N 1
ATOM 725 C CA . ARG A 1 90 ? 1.252 9.014 -0.307 1.00 97.81 90 ARG A CA 1
ATOM 726 C C . ARG A 1 90 ? 0.394 9.582 -1.443 1.00 97.81 90 ARG A C 1
ATOM 728 O O . ARG A 1 90 ? 0.897 10.368 -2.240 1.00 97.81 90 ARG A O 1
ATOM 735 N N . MET A 1 91 ? -0.894 9.247 -1.478 1.00 97.06 91 MET A N 1
ATOM 736 C CA . MET A 1 91 ? -1.885 9.737 -2.440 1.00 97.06 91 MET A CA 1
ATOM 737 C C . MET A 1 91 ? -3.149 10.233 -1.709 1.00 97.06 91 MET A C 1
ATOM 739 O O . MET A 1 91 ? -4.188 9.574 -1.741 1.00 97.06 91 MET A O 1
ATOM 743 N N . PRO A 1 92 ? -3.105 11.412 -1.061 1.00 94.31 92 PRO A N 1
ATOM 744 C CA . PRO A 1 92 ? -4.193 11.894 -0.201 1.00 94.31 92 PRO A CA 1
ATOM 745 C C . PRO A 1 92 ? -5.493 12.248 -0.938 1.00 94.31 92 PRO A C 1
ATOM 747 O O . PRO A 1 92 ? -6.534 12.380 -0.301 1.00 94.31 92 PRO A O 1
ATOM 750 N N . SER A 1 93 ? -5.454 12.423 -2.264 1.00 94.06 93 SER A N 1
ATOM 751 C CA . SER A 1 93 ? -6.648 12.665 -3.087 1.00 94.06 93 SER A CA 1
ATOM 752 C C . SER A 1 93 ? -7.432 11.392 -3.416 1.00 94.06 93 SER A C 1
ATOM 754 O O . SER A 1 93 ? -8.580 11.475 -3.846 1.00 94.06 93 SER A O 1
ATOM 756 N N . VAL A 1 94 ? -6.816 10.222 -3.242 1.00 95.69 94 VAL A N 1
ATOM 757 C CA . VAL A 1 94 ? -7.408 8.924 -3.565 1.00 95.69 94 VAL A CA 1
ATOM 758 C C . VAL A 1 94 ? -8.292 8.465 -2.414 1.00 95.69 94 VAL A C 1
ATOM 760 O O . VAL A 1 94 ? -7.939 8.609 -1.246 1.00 95.69 94 VAL A O 1
ATOM 763 N N . ASN A 1 95 ? -9.427 7.853 -2.738 1.00 96.06 95 ASN A N 1
ATOM 764 C CA . ASN A 1 95 ? -10.267 7.172 -1.754 1.00 96.06 95 ASN A CA 1
ATOM 765 C C . ASN A 1 95 ? -10.537 5.706 -2.113 1.00 96.06 95 ASN A C 1
ATOM 767 O O . ASN A 1 95 ? -11.201 5.007 -1.344 1.00 96.06 95 ASN A O 1
ATOM 771 N N . SER A 1 96 ? -10.059 5.244 -3.271 1.00 97.38 96 SER A N 1
ATOM 772 C CA . SER A 1 96 ? -10.313 3.893 -3.738 1.00 97.38 96 SER A CA 1
ATOM 773 C C . SER A 1 96 ? -9.187 3.312 -4.587 1.00 97.38 96 SER A C 1
ATOM 775 O O . SER A 1 96 ? -8.414 4.040 -5.212 1.00 97.38 96 SER A O 1
ATOM 777 N N . VAL A 1 97 ? -9.102 1.984 -4.592 1.00 98.06 97 VAL A N 1
ATOM 778 C CA . VAL A 1 97 ? -8.183 1.210 -5.430 1.00 98.06 97 VAL A CA 1
ATOM 779 C C . VAL A 1 97 ? -8.914 0.032 -6.072 1.00 98.06 97 VAL A C 1
ATOM 781 O O . VAL A 1 97 ? -9.678 -0.662 -5.397 1.00 98.06 97 VAL A O 1
ATOM 784 N N . ASP A 1 98 ? -8.669 -0.192 -7.361 1.00 97.62 98 ASP A N 1
ATOM 785 C CA . ASP A 1 98 ? -9.036 -1.401 -8.104 1.00 97.62 98 ASP A CA 1
ATOM 786 C C . ASP A 1 98 ? -7.763 -2.219 -8.334 1.00 97.62 98 ASP A C 1
ATOM 788 O O . ASP A 1 98 ? -6.864 -1.782 -9.054 1.00 97.62 98 ASP A O 1
ATOM 792 N N . ILE A 1 99 ? -7.638 -3.338 -7.620 1.00 96.88 99 ILE A N 1
ATOM 793 C CA . ILE A 1 99 ? -6.414 -4.141 -7.574 1.00 96.88 99 ILE A CA 1
ATOM 794 C C . ILE A 1 99 ? -6.454 -5.185 -8.684 1.00 96.88 99 ILE A C 1
ATOM 796 O O . ILE A 1 99 ? -7.352 -6.031 -8.707 1.00 96.88 99 ILE A O 1
ATOM 800 N N . ASP A 1 100 ? -5.438 -5.161 -9.547 1.00 93.94 100 ASP A N 1
ATOM 801 C CA . ASP A 1 100 ? -5.228 -6.212 -10.540 1.00 93.94 100 ASP A CA 1
ATOM 802 C C . ASP A 1 100 ? -4.832 -7.535 -9.867 1.00 93.94 100 ASP A C 1
ATOM 804 O O . ASP A 1 100 ? -3.917 -7.602 -9.039 1.00 93.94 100 ASP A O 1
ATOM 808 N N . THR A 1 101 ? -5.523 -8.607 -10.251 1.00 89.44 101 THR A N 1
ATOM 809 C CA . THR A 1 101 ? -5.285 -9.976 -9.776 1.00 89.44 101 THR A CA 1
ATOM 810 C C . THR A 1 101 ? -4.516 -10.824 -10.791 1.00 89.44 101 THR A C 1
ATOM 812 O O . THR A 1 101 ? -4.147 -11.960 -10.486 1.00 89.44 101 THR A O 1
ATOM 815 N N . THR A 1 102 ? -4.240 -10.293 -11.989 1.00 85.56 102 THR A N 1
ATOM 816 C CA . THR A 1 102 ? -3.551 -11.020 -13.067 1.00 85.56 102 THR A CA 1
ATOM 817 C C . THR A 1 102 ? -2.033 -11.082 -12.886 1.00 85.56 102 THR A C 1
ATOM 819 O O . THR A 1 102 ? -1.367 -11.912 -13.510 1.00 85.56 102 THR A O 1
ATOM 822 N N . GLY A 1 103 ? -1.499 -10.288 -11.958 1.00 75.81 103 GLY A N 1
ATOM 823 C CA . GLY A 1 103 ? -0.111 -10.350 -11.504 1.00 75.81 103 GLY A CA 1
ATOM 824 C C . GLY A 1 103 ? 0.766 -9.220 -12.035 1.00 75.81 103 GLY A C 1
ATOM 825 O O . GLY A 1 103 ? 1.967 -9.221 -11.760 1.00 75.81 103 GLY A O 1
ATOM 826 N N . GLU A 1 104 ? 0.185 -8.252 -12.741 1.00 89.38 104 GLU A N 1
ATOM 827 C CA . GLU A 1 104 ? 0.874 -7.042 -13.182 1.00 89.38 104 GLU A CA 1
ATOM 828 C C . GLU A 1 104 ? 0.442 -5.892 -12.262 1.00 89.38 104 GLU A C 1
ATOM 830 O O . GLU A 1 104 ? -0.608 -5.278 -12.432 1.00 89.38 104 GLU A O 1
ATOM 835 N N . MET A 1 105 ? 1.255 -5.598 -11.240 1.00 92.31 105 MET A N 1
ATOM 836 C CA . MET A 1 105 ? 0.929 -4.573 -10.231 1.00 92.31 105 MET A CA 1
ATOM 837 C C . MET A 1 105 ? 0.641 -3.201 -10.862 1.00 92.31 105 MET A C 1
ATOM 839 O O . MET A 1 105 ? -0.116 -2.413 -10.302 1.00 92.31 105 MET A O 1
ATOM 843 N N . GLN A 1 106 ? 1.230 -2.940 -12.028 1.00 91.88 106 GLN A N 1
ATOM 844 C CA . GLN A 1 106 ? 1.079 -1.732 -12.829 1.00 91.88 106 GLN A CA 1
ATOM 845 C C . GLN A 1 106 ? -0.358 -1.509 -13.331 1.00 91.88 106 GLN A C 1
ATOM 847 O O . GLN A 1 106 ? -0.740 -0.364 -13.555 1.00 91.88 106 GLN A O 1
ATOM 852 N N . GLU A 1 107 ? -1.163 -2.569 -13.437 1.00 94.62 107 GLU A N 1
ATOM 853 C CA . GLU A 1 107 ? -2.578 -2.509 -13.832 1.00 94.62 107 GLU A CA 1
ATOM 854 C C . GLU A 1 107 ? -3.510 -2.231 -12.635 1.00 94.62 107 GLU A C 1
ATOM 856 O O . GLU A 1 107 ? -4.730 -2.173 -12.769 1.00 94.62 107 GLU A O 1
ATOM 861 N N . THR A 1 108 ? -2.952 -2.034 -11.435 1.00 96.44 108 THR A N 1
ATOM 862 C CA . THR A 1 108 ? -3.716 -1.536 -10.285 1.00 96.44 108 THR A CA 1
ATOM 863 C C . THR A 1 108 ? -3.970 -0.039 -10.431 1.00 96.44 108 THR A C 1
ATOM 865 O O . THR A 1 108 ? -3.027 0.749 -10.556 1.00 96.44 108 THR A O 1
ATOM 868 N N . HIS A 1 109 ? -5.239 0.360 -10.337 1.00 96.75 109 HIS A N 1
ATOM 869 C CA . HIS A 1 109 ? -5.681 1.735 -10.564 1.00 96.75 109 HIS A CA 1
ATOM 870 C C . HIS A 1 109 ? -6.233 2.391 -9.297 1.00 96.75 109 HIS A C 1
ATOM 872 O O . HIS A 1 109 ? -6.980 1.784 -8.529 1.00 96.75 109 HIS A O 1
ATOM 878 N N . PHE A 1 110 ? -5.905 3.668 -9.106 1.00 97.38 110 PHE A N 1
ATOM 879 C CA . PHE A 1 110 ? -6.382 4.481 -7.988 1.00 97.38 110 PHE A CA 1
ATOM 880 C C . PHE A 1 110 ? -7.400 5.505 -8.469 1.00 97.38 110 PHE A C 1
ATOM 882 O O . PHE A 1 110 ? -7.178 6.175 -9.477 1.00 97.38 110 PHE A O 1
ATOM 889 N N . MET A 1 111 ? -8.495 5.667 -7.728 1.00 96.06 111 MET A N 1
ATOM 890 C CA . MET A 1 111 ? -9.530 6.642 -8.068 1.00 96.06 111 MET A CA 1
ATOM 891 C C . MET A 1 111 ? -9.797 7.566 -6.878 1.00 96.06 111 MET A C 1
ATOM 893 O O . MET A 1 111 ? -9.819 7.154 -5.711 1.00 96.06 111 MET A O 1
ATOM 897 N N . SER A 1 112 ? -9.978 8.845 -7.189 1.00 90.75 112 SER A N 1
ATOM 898 C CA . SER A 1 112 ? -10.444 9.852 -6.239 1.00 90.75 112 SER A CA 1
ATOM 899 C C . SER A 1 112 ? -11.951 9.719 -6.020 1.00 90.75 112 SER A C 1
ATOM 901 O O . SER A 1 112 ? -12.657 9.126 -6.835 1.00 90.75 112 SER A O 1
ATOM 903 N N . ALA A 1 113 ? -12.459 10.329 -4.948 1.00 76.12 113 ALA A N 1
ATOM 904 C CA . ALA A 1 113 ? -13.896 10.539 -4.822 1.00 76.12 113 ALA A CA 1
ATOM 905 C C . ALA A 1 113 ? -14.365 11.417 -5.990 1.00 76.12 113 ALA A C 1
ATOM 907 O O . ALA A 1 113 ? -13.941 12.570 -6.085 1.00 76.12 113 ALA A O 1
ATOM 908 N N . GLU A 1 114 ? -15.209 10.894 -6.878 1.00 59.97 114 GLU A N 1
ATOM 909 C CA . GLU A 1 114 ? -16.015 11.765 -7.732 1.00 59.97 114 GLU A CA 1
ATOM 910 C C . GLU A 1 114 ? -16.974 12.532 -6.809 1.00 59.97 114 GLU A C 1
ATOM 912 O O . GLU A 1 114 ? -17.670 11.927 -5.990 1.00 59.97 114 GLU A O 1
ATOM 917 N N . ASN A 1 115 ? -16.909 13.864 -6.874 1.00 42.94 115 ASN A N 1
ATOM 918 C CA . ASN A 1 115 ? -17.776 14.780 -6.129 1.00 42.94 115 ASN A CA 1
ATOM 919 C C . ASN A 1 115 ? -19.177 14.825 -6.743 1.00 42.94 115 ASN A C 1
ATOM 921 O O . ASN A 1 115 ? -19.250 14.924 -7.989 1.00 42.94 115 ASN A O 1
#

Radius of gyration: 13.8 Å; chains: 1; bounding box: 34×29×38 Å

Sequence (115 aa):
MTQTTSMKFHIKIDSKHYHLDVPTLFLAENEQFFRRMDKDMDQGWQMGKEWVDSPNTEQRCQIAASKLMSALDTDKKPMALLMAAYILSRMPSVNSVDIDTTGEMQETHFMSAEN

pLDDT: mean 93.23, std 10.43, range [41.53, 98.62]

Organism: NCBI:txid1899563

Secondary structure (DSSP, 8-state):
-----EEEEEEEETTEEEEEEEEHHHHHHTHHHHHHHHHHHTT-EEETTEEESS--HHHHHHHHHHHHHHHHHTT-HHHHHHHHHHHHHH-TTEEEEEE-SSS-GGG-EEEE---

Foldseek 3Di:
DDDQDWAWAWEAEPPDIDIDTAGPVNLVVCVVVLVVLQVVCCCWDDQQPDIDNHDDLVRSLLVLSVQLVVCVVVVVVVSNSVSSSSNCNSVVQFRYWYHDPPRRSVPIDTDGDDD